Protein AF-A0A2G9UB05-F1 (afdb_monomer)

Foldseek 3Di:
DDDPDPPVVVVVVVVVVVVVVVVVPPPPPPPPDPPPPPPPPPPPDPDDDQPPVNDPVPDDDPDDPVVPPPDDPPDDDPVVVVVVVVVVVVVVVVVVVVVVVVVVVVVVVVVVVVVVVVVVVVCCVVVPPDDDDPDPVVVVVDDPVVNVVDDDDDPD

Organism: Teladorsagia circumcincta (NCBI:txid45464)

InterPro domains:
  IPR005579 Cgr1-like [PF03879] (48-149)
  IPR026570 Coiled-coil domain-containing protein 86 [PTHR13557] (31-156)

Mean predicted aligned error: 18.13 Å

pLDDT: mean 79.81, std 17.01, range [43.0, 98.5]

Radius of gyration: 37.99 Å; Cα contacts (8 Å, |Δi|>4): 8; chains: 1; bounding box: 85×54×88 Å

Structure (mmCIF, N/CA/C/O backbone):
data_AF-A0A2G9UB05-F1
#
_entry.id   AF-A0A2G9UB05-F1
#
loop_
_atom_site.group_PDB
_atom_site.id
_atom_site.type_symbol
_atom_site.label_atom_id
_atom_site.label_alt_id
_atom_site.label_comp_id
_atom_site.label_asym_id
_atom_site.label_entity_id
_atom_site.label_seq_id
_atom_site.pdbx_PDB_ins_code
_atom_site.Cartn_x
_atom_site.Cartn_y
_atom_site.Cartn_z
_atom_site.occupancy
_atom_site.B_iso_or_equiv
_atom_site.auth_seq_id
_atom_site.auth_comp_id
_atom_site.auth_asym_id
_atom_site.auth_atom_id
_atom_site.pdbx_PDB_model_num
ATOM 1 N N . MET A 1 1 ? -34.210 -46.496 -15.735 1.00 45.81 1 MET A N 1
ATOM 2 C CA . MET A 1 1 ? -33.127 -45.879 -14.935 1.00 45.81 1 MET A CA 1
ATOM 3 C C . MET A 1 1 ? -31.791 -46.045 -15.663 1.00 45.81 1 MET A C 1
ATOM 5 O O . MET A 1 1 ? -31.143 -47.060 -15.470 1.00 45.81 1 MET A O 1
ATOM 9 N N . LYS A 1 2 ? -31.398 -45.113 -16.542 1.00 52.56 2 LYS A N 1
ATOM 10 C CA . LYS A 1 2 ? -30.054 -45.068 -17.162 1.00 52.56 2 LYS A CA 1
ATOM 11 C C . LYS A 1 2 ? -29.703 -43.609 -17.476 1.00 52.56 2 LYS A C 1
ATOM 13 O O . LYS A 1 2 ? -29.942 -43.135 -18.576 1.00 52.56 2 LYS A O 1
ATOM 18 N N . SER A 1 3 ? -29.208 -42.878 -16.482 1.00 52.88 3 SER A N 1
ATOM 19 C CA . SER A 1 3 ? -28.784 -41.473 -16.626 1.00 52.88 3 SER A CA 1
ATOM 20 C C . SER A 1 3 ? -27.482 -41.180 -15.867 1.00 52.88 3 SER A C 1
ATOM 22 O O . SER A 1 3 ? -27.279 -40.072 -15.385 1.00 52.88 3 SER A O 1
ATOM 24 N N . GLY A 1 4 ? -26.606 -42.183 -15.724 1.00 54.88 4 GLY A N 1
ATOM 25 C CA . GLY A 1 4 ? -25.389 -42.089 -14.903 1.00 54.88 4 GLY A CA 1
ATOM 26 C C . GLY A 1 4 ? -24.058 -42.025 -15.661 1.00 54.88 4 GLY A C 1
ATOM 27 O O . GLY A 1 4 ? -23.039 -41.711 -15.057 1.00 54.88 4 GLY A O 1
ATOM 28 N N . GLU A 1 5 ? -24.016 -42.293 -16.968 1.00 55.28 5 GLU A N 1
ATOM 29 C CA . GLU A 1 5 ? -22.735 -42.565 -17.653 1.00 55.28 5 GLU A CA 1
ATOM 30 C C . GLU A 1 5 ? -22.029 -41.324 -18.231 1.00 55.28 5 GLU A C 1
ATOM 32 O O . GLU A 1 5 ? -20.887 -41.419 -18.685 1.00 55.28 5 GLU A O 1
ATOM 37 N N . ASN A 1 6 ? -22.660 -40.144 -18.190 1.00 56.62 6 ASN A N 1
ATOM 38 C CA . ASN A 1 6 ? -22.118 -38.935 -18.829 1.00 56.62 6 ASN A CA 1
ATOM 39 C C . ASN A 1 6 ? -21.314 -38.008 -17.897 1.00 56.62 6 ASN A C 1
ATOM 41 O O . ASN A 1 6 ? -20.617 -37.118 -18.376 1.00 56.62 6 ASN A O 1
ATOM 45 N N . CYS A 1 7 ? -21.350 -38.216 -16.576 1.00 54.97 7 CYS A N 1
ATOM 46 C CA . CYS A 1 7 ? -20.611 -37.373 -15.625 1.00 54.97 7 CYS A CA 1
ATOM 47 C C . CYS A 1 7 ? -19.114 -37.746 -15.558 1.00 54.97 7 CYS A C 1
ATOM 49 O O . CYS A 1 7 ? -18.244 -36.869 -15.569 1.00 54.97 7 CYS A O 1
ATOM 51 N N . GLY A 1 8 ? -18.798 -39.048 -15.598 1.00 54.09 8 GLY A N 1
ATOM 52 C CA . GLY A 1 8 ? -17.427 -39.561 -15.462 1.00 54.09 8 GLY A CA 1
ATOM 53 C C . GLY A 1 8 ? -16.493 -39.194 -16.621 1.00 54.09 8 GLY A C 1
ATOM 54 O O . GLY A 1 8 ? -15.312 -38.938 -16.398 1.00 54.09 8 GLY A O 1
ATOM 55 N N . LYS A 1 9 ? -17.022 -39.080 -17.847 1.00 54.88 9 LYS A N 1
ATOM 56 C CA . LYS A 1 9 ? -16.244 -38.671 -19.031 1.00 54.88 9 LYS A CA 1
ATOM 57 C C . LYS A 1 9 ? -15.834 -37.195 -18.969 1.00 54.88 9 LYS A C 1
ATOM 59 O O . LYS A 1 9 ? -14.742 -36.849 -19.412 1.00 54.88 9 LYS A O 1
ATOM 64 N N . SER A 1 10 ? -16.663 -36.340 -18.358 1.00 61.78 10 SER A N 1
ATOM 65 C CA . SER A 1 10 ? -16.349 -34.914 -18.187 1.00 61.78 10 SER A CA 1
ATOM 66 C C . SER A 1 10 ? -15.226 -34.692 -17.171 1.00 61.78 10 SER A C 1
ATOM 68 O O . SER A 1 10 ? -14.313 -33.916 -17.431 1.00 61.78 10 SER A O 1
ATOM 70 N N . LEU A 1 11 ? -15.219 -35.442 -16.063 1.00 62.84 11 LEU A N 1
ATOM 71 C CA . LEU A 1 11 ? -14.172 -35.354 -15.041 1.00 62.84 11 LEU A CA 1
ATOM 72 C C . LEU A 1 11 ? -12.844 -35.926 -15.540 1.00 62.84 11 LEU A C 1
ATOM 74 O O . LEU A 1 11 ? -11.793 -35.343 -15.283 1.00 62.84 11 LEU A O 1
ATOM 78 N N . GLN A 1 12 ? -12.882 -37.014 -16.316 1.00 66.94 12 GLN A N 1
ATOM 79 C CA . GLN A 1 12 ? -11.689 -37.545 -16.981 1.00 66.94 12 GLN A CA 1
ATOM 80 C C . GLN A 1 12 ? -11.130 -36.558 -18.017 1.00 66.94 12 GLN A C 1
ATOM 82 O O . GLN A 1 12 ? -9.920 -36.360 -18.070 1.00 66.94 12 GLN A O 1
ATOM 87 N N . SER A 1 13 ? -12.002 -35.885 -18.775 1.00 69.44 13 SER A N 1
ATOM 88 C CA . SER A 1 13 ? -11.641 -34.813 -19.713 1.00 69.44 13 SER A CA 1
ATOM 89 C C . SER A 1 13 ? -11.037 -33.594 -19.005 1.00 69.44 13 SER A C 1
ATOM 91 O O . SER A 1 13 ? -10.019 -33.066 -19.443 1.00 69.44 13 SER A O 1
ATOM 93 N N . ILE A 1 14 ? -11.614 -33.159 -17.881 1.00 72.50 14 ILE A N 1
ATOM 94 C CA . ILE A 1 14 ? -11.087 -32.051 -17.071 1.00 72.50 14 ILE A CA 1
ATOM 95 C C . ILE A 1 14 ? -9.717 -32.425 -16.490 1.00 72.50 14 ILE A C 1
ATOM 97 O O . ILE A 1 14 ? -8.768 -31.657 -16.615 1.00 72.50 14 ILE A O 1
ATOM 101 N N . ALA A 1 15 ? -9.569 -33.633 -15.940 1.00 74.94 15 ALA A N 1
ATOM 102 C CA . ALA A 1 15 ? -8.294 -34.131 -15.425 1.00 74.94 15 ALA A CA 1
ATOM 103 C C . ALA A 1 15 ? -7.237 -34.335 -16.528 1.00 74.94 15 ALA A C 1
ATOM 105 O O . ALA A 1 15 ? -6.039 -34.221 -16.262 1.00 74.94 15 ALA A O 1
ATOM 106 N N . ALA A 1 16 ? -7.655 -34.646 -17.758 1.00 76.12 16 ALA A N 1
ATOM 107 C CA . ALA A 1 16 ? -6.776 -34.714 -18.921 1.00 76.12 16 ALA A CA 1
ATOM 108 C C . ALA A 1 16 ? -6.338 -33.314 -19.380 1.00 76.12 16 ALA A C 1
ATOM 110 O O . ALA A 1 16 ? -5.157 -33.114 -19.648 1.00 76.12 16 ALA A O 1
ATOM 111 N N . ASN A 1 17 ? -7.242 -32.330 -19.389 1.00 76.69 17 ASN A N 1
ATOM 112 C CA . ASN A 1 17 ? -6.911 -30.940 -19.712 1.00 76.69 17 ASN A CA 1
ATOM 113 C C . ASN A 1 17 ? -5.994 -30.299 -18.664 1.00 76.69 17 ASN A C 1
ATOM 115 O O . ASN A 1 17 ? -5.065 -29.596 -19.041 1.00 76.69 17 ASN A O 1
ATOM 119 N N . ILE A 1 18 ? -6.189 -30.580 -17.370 1.00 75.00 18 ILE A N 1
ATOM 120 C CA . ILE A 1 18 ? -5.290 -30.110 -16.301 1.00 75.00 18 ILE A CA 1
ATOM 121 C C . ILE A 1 18 ? -3.892 -30.726 -16.462 1.00 75.00 18 ILE A C 1
ATOM 123 O O . ILE A 1 18 ? -2.900 -30.010 -16.369 1.00 75.00 18 ILE A O 1
ATOM 127 N N . ARG A 1 19 ? -3.797 -32.028 -16.774 1.00 73.56 19 ARG A N 1
ATOM 128 C CA . ARG A 1 19 ? -2.510 -32.681 -17.081 1.00 73.56 19 ARG A CA 1
ATOM 129 C C . ARG A 1 19 ? -1.843 -32.098 -18.327 1.00 73.56 19 ARG A C 1
ATOM 131 O O . ARG A 1 19 ? -0.640 -31.874 -18.318 1.00 73.56 19 ARG A O 1
ATOM 138 N N . LYS A 1 20 ? -2.620 -31.802 -19.370 1.00 72.44 20 LYS A N 1
ATOM 139 C CA . LYS A 1 20 ? -2.112 -31.201 -20.609 1.00 72.44 20 LYS A CA 1
ATOM 140 C C . LYS A 1 20 ? -1.642 -29.757 -20.403 1.00 72.44 20 LYS A C 1
ATOM 142 O O . LYS A 1 20 ? -0.617 -29.386 -20.958 1.00 72.44 20 LYS A O 1
ATOM 147 N N . LEU A 1 21 ? -2.331 -28.983 -19.560 1.00 69.88 21 LEU A N 1
ATOM 148 C CA . LEU A 1 21 ? -1.915 -27.636 -19.158 1.00 69.88 21 LEU A CA 1
ATOM 149 C C . LEU A 1 21 ? -0.625 -27.669 -18.321 1.00 69.88 21 LEU A C 1
ATOM 151 O O . LEU A 1 21 ? 0.267 -26.858 -18.550 1.00 69.88 21 LEU A O 1
ATOM 155 N N . ALA A 1 22 ? -0.496 -28.634 -17.403 1.00 64.75 22 ALA A N 1
ATOM 156 C CA . ALA A 1 22 ? 0.728 -28.838 -16.627 1.00 64.75 22 ALA A CA 1
ATOM 157 C C . ALA A 1 22 ? 1.926 -29.194 -17.524 1.00 64.75 22 ALA A C 1
ATOM 159 O O . ALA A 1 22 ? 3.026 -28.711 -17.290 1.00 64.75 22 ALA A O 1
ATOM 160 N N . GLN A 1 23 ? 1.697 -29.963 -18.591 1.00 61.97 23 GLN A N 1
ATOM 161 C CA . GLN A 1 23 ? 2.736 -30.323 -19.558 1.00 61.97 23 GLN A CA 1
ATOM 162 C C . GLN A 1 23 ? 3.134 -29.156 -20.479 1.00 61.97 23 GLN A C 1
ATOM 164 O O . GLN A 1 23 ? 4.275 -29.073 -20.905 1.00 61.97 23 GLN A O 1
ATOM 169 N N . THR A 1 24 ? 2.234 -28.200 -20.742 1.00 59.78 24 THR A N 1
ATOM 170 C CA . THR A 1 24 ? 2.576 -26.955 -21.466 1.00 59.78 24 THR A CA 1
ATOM 171 C C . THR A 1 24 ? 3.283 -25.903 -20.607 1.00 59.78 24 THR A C 1
ATOM 173 O O . THR A 1 24 ? 3.690 -24.871 -21.130 1.00 59.78 24 THR A O 1
ATOM 176 N N . MET A 1 25 ? 3.402 -26.137 -19.296 1.00 51.69 25 MET A N 1
ATOM 177 C CA . MET A 1 25 ? 4.147 -25.284 -18.364 1.00 51.69 25 MET A CA 1
ATOM 178 C C . MET A 1 25 ? 5.516 -25.871 -17.992 1.00 51.69 25 MET A C 1
ATOM 180 O O . MET A 1 25 ? 6.115 -25.431 -17.009 1.00 51.69 25 MET A O 1
ATOM 184 N N . GLU A 1 26 ? 6.048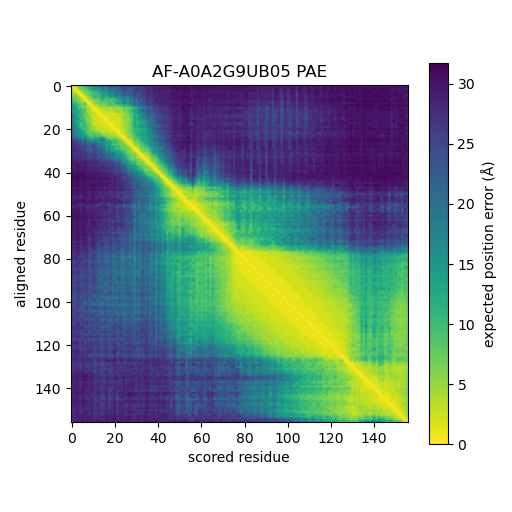 -26.806 -18.787 1.00 52.41 26 GLU A N 1
ATOM 185 C CA . GLU A 1 26 ? 7.498 -26.991 -18.860 1.00 52.41 26 GLU A CA 1
ATOM 186 C C . GLU A 1 26 ? 8.100 -25.729 -19.478 1.00 52.41 26 GLU A C 1
ATOM 188 O O . GLU A 1 26 ? 8.181 -25.537 -20.687 1.00 52.41 26 GLU A O 1
ATOM 193 N N . VAL A 1 27 ? 8.392 -24.808 -18.563 1.00 54.69 27 VAL A N 1
ATOM 194 C CA . VAL A 1 27 ? 9.544 -23.919 -18.550 1.00 54.69 27 VAL A CA 1
ATOM 195 C C . VAL A 1 27 ? 10.582 -24.379 -19.569 1.00 54.69 27 VAL A C 1
ATOM 197 O O . VAL A 1 27 ? 11.143 -25.466 -19.427 1.00 54.69 27 VAL A O 1
ATOM 200 N N . ASP A 1 28 ? 10.875 -23.519 -20.543 1.00 43.00 28 ASP A N 1
ATOM 201 C CA . ASP A 1 28 ? 12.208 -23.447 -21.123 1.00 43.00 28 ASP A CA 1
ATOM 202 C C . ASP A 1 28 ? 13.167 -23.241 -19.948 1.00 43.00 28 ASP A C 1
ATOM 204 O O . ASP A 1 28 ? 13.425 -22.123 -19.496 1.00 43.00 28 ASP A O 1
ATOM 208 N N . ASN A 1 29 ? 13.618 -24.357 -19.381 1.00 50.78 29 ASN A N 1
ATOM 209 C CA . ASN A 1 29 ? 14.801 -24.423 -18.567 1.00 50.78 29 ASN A CA 1
ATOM 210 C C . ASN A 1 29 ? 15.911 -24.061 -19.549 1.00 50.78 29 ASN A C 1
ATOM 212 O O . ASN A 1 29 ? 16.388 -24.909 -20.302 1.00 50.78 29 ASN A O 1
ATOM 216 N N . CYS A 1 30 ? 16.232 -22.769 -19.636 1.00 46.25 30 CYS A N 1
ATOM 217 C CA . CYS A 1 30 ? 17.523 -22.357 -20.134 1.00 46.25 30 CYS A CA 1
ATOM 218 C C . CYS A 1 30 ? 18.512 -23.053 -19.209 1.00 46.25 30 CYS A C 1
ATOM 220 O O . CYS A 1 30 ? 18.755 -22.606 -18.091 1.00 46.25 30 CYS A O 1
ATOM 222 N N . GLU A 1 31 ? 18.980 -24.227 -19.626 1.00 46.69 31 GLU A N 1
ATOM 223 C CA . GLU A 1 31 ? 20.192 -24.779 -19.074 1.00 46.69 31 GLU A CA 1
ATOM 224 C C . GLU A 1 31 ? 21.206 -23.660 -19.247 1.00 46.69 31 GLU A C 1
ATOM 226 O O . GLU A 1 31 ? 21.569 -23.295 -20.371 1.00 46.69 31 GLU A O 1
ATOM 231 N N . ASP A 1 32 ? 21.538 -23.021 -18.128 1.00 50.72 32 ASP A N 1
ATOM 232 C CA . ASP A 1 32 ? 22.697 -22.169 -18.023 1.00 50.72 32 ASP A CA 1
ATOM 233 C C . ASP A 1 32 ? 23.845 -23.058 -18.484 1.00 50.72 32 ASP A C 1
ATOM 235 O O . ASP A 1 32 ? 24.322 -23.933 -17.756 1.00 50.72 32 ASP A O 1
ATOM 239 N N . ALA A 1 33 ? 24.220 -22.892 -19.756 1.00 51.59 33 ALA A N 1
ATOM 240 C CA . ALA A 1 33 ? 25.466 -23.407 -20.271 1.00 51.59 33 ALA A CA 1
ATOM 241 C C . ALA A 1 33 ? 26.518 -23.053 -19.220 1.00 51.59 33 ALA A C 1
ATOM 243 O O . ALA A 1 33 ? 26.485 -21.913 -18.737 1.00 51.59 33 ALA A O 1
ATOM 244 N N . PRO A 1 34 ? 27.407 -23.985 -18.831 1.00 50.16 34 PRO A N 1
ATOM 245 C CA . PRO A 1 34 ? 28.468 -23.646 -17.908 1.00 50.16 34 PRO A CA 1
ATOM 246 C C . PRO A 1 34 ? 29.158 -22.429 -18.506 1.00 50.16 34 PRO A C 1
ATOM 248 O O . PRO A 1 34 ? 29.720 -22.489 -19.605 1.00 50.16 34 PRO A O 1
ATOM 251 N N . VAL A 1 35 ? 29.004 -21.292 -17.827 1.00 46.38 35 VAL A N 1
ATOM 252 C CA . VAL A 1 35 ? 29.839 -20.133 -18.068 1.00 46.38 35 VAL A CA 1
ATOM 253 C C . VAL A 1 35 ? 31.219 -20.721 -17.883 1.00 46.38 35 VAL A C 1
ATOM 255 O O . VAL A 1 35 ? 31.541 -21.184 -16.794 1.00 46.38 35 VAL A O 1
ATOM 258 N N . ASN A 1 36 ? 31.962 -20.862 -18.981 1.00 47.03 36 ASN A N 1
ATOM 259 C CA . ASN A 1 36 ? 33.376 -21.148 -18.895 1.00 47.03 36 ASN A CA 1
ATOM 260 C C . ASN A 1 36 ? 33.912 -20.013 -18.032 1.00 47.03 36 ASN A C 1
ATOM 262 O O . ASN A 1 36 ? 34.026 -18.883 -18.516 1.00 47.03 36 ASN A O 1
ATOM 266 N N . ASP A 1 37 ? 34.115 -20.305 -16.747 1.00 43.94 37 ASP A N 1
ATOM 267 C CA . ASP A 1 37 ? 34.937 -19.518 -15.858 1.00 43.94 37 ASP A CA 1
ATOM 268 C C . ASP A 1 37 ? 36.260 -19.441 -16.601 1.00 43.94 37 ASP A C 1
ATOM 270 O O . ASP A 1 37 ? 36.999 -20.418 -16.730 1.00 43.94 37 ASP A O 1
ATOM 274 N N . ALA A 1 38 ? 36.447 -18.313 -17.282 1.00 46.53 38 ALA A N 1
ATOM 275 C CA . ALA A 1 38 ? 37.675 -18.011 -17.961 1.00 46.53 38 ALA A CA 1
ATOM 276 C C . ALA A 1 38 ? 38.714 -18.018 -16.853 1.00 46.53 38 ALA A C 1
ATOM 278 O O . ALA A 1 38 ? 38.715 -17.104 -16.036 1.00 46.53 38 ALA A O 1
ATOM 279 N N . GLU A 1 39 ? 39.493 -19.100 -16.815 1.00 44.91 39 GLU A N 1
ATOM 280 C CA . GLU A 1 39 ? 40.719 -19.269 -16.051 1.00 44.91 39 GLU A CA 1
ATOM 281 C C . GLU A 1 39 ? 41.334 -17.888 -15.816 1.00 44.91 39 GLU A C 1
ATOM 283 O O . GLU A 1 39 ? 41.852 -17.258 -16.748 1.00 44.91 39 GLU A O 1
ATOM 288 N N . ASP A 1 40 ? 41.171 -17.383 -14.590 1.00 47.25 40 ASP A N 1
ATOM 289 C CA . ASP A 1 40 ? 41.769 -16.138 -14.147 1.00 47.25 40 ASP A CA 1
ATOM 290 C C . ASP A 1 40 ? 43.273 -16.357 -14.247 1.00 47.25 40 ASP A C 1
ATOM 292 O O . ASP A 1 40 ? 43.904 -16.958 -13.378 1.00 47.25 40 ASP A O 1
ATOM 296 N N . SER A 1 41 ? 43.859 -15.910 -15.357 1.00 46.75 41 SER A N 1
ATOM 297 C CA . SER A 1 41 ? 45.301 -15.834 -15.492 1.00 46.75 41 SER A CA 1
ATOM 298 C C . SER A 1 41 ? 45.800 -15.044 -14.289 1.00 46.75 41 SER A C 1
ATOM 300 O O . SER A 1 41 ? 45.470 -13.860 -14.167 1.00 46.75 41 SER A O 1
ATOM 302 N N . GLU A 1 42 ? 46.550 -15.700 -13.402 1.00 53.50 42 GLU A N 1
ATOM 303 C CA . GLU A 1 42 ? 47.208 -15.104 -12.243 1.00 53.50 42 GLU A CA 1
ATOM 304 C C . GLU A 1 42 ? 48.211 -14.036 -12.711 1.00 53.50 42 GLU A C 1
ATOM 306 O O . GLU A 1 42 ? 49.426 -14.217 -12.730 1.00 53.50 42 GLU A O 1
ATOM 311 N N . THR A 1 43 ? 47.709 -12.875 -13.116 1.00 47.47 43 THR A N 1
ATOM 312 C CA . THR A 1 43 ? 48.480 -11.645 -13.133 1.00 47.47 43 THR A CA 1
ATOM 313 C C . THR A 1 43 ? 48.331 -11.069 -11.743 1.00 47.47 43 THR A C 1
ATOM 315 O O . THR A 1 43 ? 47.249 -10.604 -11.398 1.00 47.47 43 THR A O 1
ATOM 318 N N . THR A 1 44 ? 49.399 -11.161 -10.955 1.00 54.22 44 THR A N 1
ATOM 319 C CA . THR A 1 44 ? 49.643 -10.484 -9.674 1.00 54.22 44 THR A CA 1
ATOM 320 C C . THR A 1 44 ? 48.881 -9.157 -9.535 1.00 54.22 44 THR A C 1
ATOM 322 O O . THR A 1 44 ? 49.393 -8.075 -9.818 1.00 54.22 44 THR A O 1
ATOM 325 N N . ALA A 1 45 ? 47.620 -9.231 -9.106 1.00 60.50 45 ALA A N 1
ATOM 326 C CA . ALA A 1 45 ? 46.776 -8.068 -8.912 1.00 60.50 45 ALA A CA 1
ATOM 327 C C . ALA A 1 45 ? 47.049 -7.542 -7.506 1.00 60.50 45 ALA A C 1
ATOM 329 O O . ALA A 1 45 ? 46.703 -8.174 -6.511 1.00 60.50 45 ALA A O 1
ATOM 330 N N . GLU A 1 46 ? 47.708 -6.390 -7.421 1.00 64.06 46 GLU A N 1
ATOM 331 C CA . GLU A 1 46 ? 47.892 -5.664 -6.168 1.00 64.06 46 GLU A CA 1
ATOM 332 C C . GLU A 1 46 ? 46.545 -5.534 -5.432 1.00 64.06 46 GLU A C 1
ATOM 334 O O . GLU A 1 46 ? 45.622 -4.860 -5.902 1.00 64.06 46 GLU A O 1
ATOM 339 N N . VAL A 1 47 ? 46.422 -6.182 -4.269 1.00 70.62 47 VAL A N 1
ATOM 340 C CA . VAL A 1 47 ? 45.220 -6.116 -3.430 1.00 70.62 47 VAL A CA 1
ATOM 341 C C . VAL A 1 47 ? 45.138 -4.716 -2.821 1.00 70.62 47 VAL A C 1
ATOM 343 O O . VAL A 1 47 ? 45.800 -4.396 -1.835 1.00 70.62 47 VAL A O 1
ATOM 346 N N . LYS A 1 48 ? 44.332 -3.845 -3.431 1.00 72.69 48 LYS A N 1
ATOM 347 C CA . LYS A 1 48 ? 44.043 -2.509 -2.899 1.00 72.69 48 LYS A CA 1
ATOM 348 C C . LYS A 1 48 ? 43.023 -2.610 -1.766 1.00 72.69 48 LYS A C 1
ATOM 350 O O . LYS A 1 48 ? 42.005 -3.283 -1.892 1.00 72.69 48 LYS A O 1
ATOM 355 N N . GLY A 1 49 ? 43.285 -1.908 -0.665 1.00 75.75 49 GLY A N 1
ATOM 356 C CA . GLY A 1 49 ? 42.362 -1.825 0.466 1.00 75.75 49 GLY A CA 1
ATOM 357 C C . GLY A 1 49 ? 41.087 -1.035 0.151 1.00 75.75 49 GLY A C 1
ATOM 358 O O . GLY A 1 49 ? 41.042 -0.209 -0.763 1.00 75.75 49 GLY A O 1
ATOM 359 N N . MET A 1 50 ? 40.050 -1.263 0.956 1.00 78.12 50 MET A N 1
ATOM 360 C CA . MET A 1 50 ? 38.769 -0.562 0.854 1.00 78.12 50 MET A CA 1
ATOM 361 C C . MET A 1 50 ? 38.947 0.948 1.131 1.00 78.12 50 MET A C 1
ATOM 363 O O . MET A 1 50 ? 39.693 1.321 2.044 1.00 78.12 50 MET A O 1
ATOM 367 N N . PRO A 1 51 ? 38.284 1.853 0.383 1.00 86.19 51 PRO A N 1
ATOM 368 C CA . PRO A 1 51 ? 38.423 3.288 0.606 1.00 86.19 51 PRO A CA 1
ATOM 369 C C . PRO A 1 51 ? 37.947 3.668 2.013 1.00 86.19 51 PRO A C 1
ATOM 371 O O . PRO A 1 51 ? 36.854 3.284 2.425 1.00 86.19 51 PRO A O 1
ATOM 374 N N . LYS A 1 52 ? 38.716 4.509 2.722 1.00 80.31 52 LYS A N 1
ATOM 375 C CA . LYS A 1 52 ? 38.474 4.903 4.130 1.00 80.31 52 LYS A CA 1
ATOM 376 C C . LYS A 1 52 ? 37.038 5.359 4.433 1.00 80.31 52 LYS A C 1
ATOM 378 O O . LYS A 1 52 ? 36.571 5.212 5.553 1.00 80.31 52 LYS A O 1
ATOM 383 N N . SER A 1 53 ? 36.344 5.937 3.450 1.00 83.94 53 SER A N 1
ATOM 384 C CA . SER A 1 53 ? 34.968 6.427 3.610 1.00 83.94 53 SER A CA 1
ATOM 385 C C . SER A 1 53 ? 33.861 5.438 3.217 1.00 83.94 53 SER A C 1
ATOM 387 O O . SER A 1 53 ? 32.701 5.806 3.355 1.00 83.94 53 SER A O 1
ATOM 389 N N . GLY A 1 54 ? 34.176 4.265 2.652 1.00 85.44 54 GLY A N 1
ATOM 390 C CA . GLY A 1 54 ? 33.184 3.257 2.228 1.00 85.44 54 GLY A CA 1
ATOM 391 C C . GLY A 1 54 ? 32.165 3.729 1.177 1.00 85.44 54 GLY A C 1
ATOM 392 O O . GLY A 1 54 ? 31.130 3.106 0.976 1.00 85.44 54 GLY A O 1
ATOM 393 N N . ARG A 1 55 ? 32.410 4.873 0.527 1.00 86.38 55 ARG A N 1
ATOM 394 C CA . ARG A 1 55 ? 31.508 5.447 -0.476 1.00 86.38 55 ARG A CA 1
ATOM 395 C C . ARG A 1 55 ? 31.798 4.809 -1.828 1.00 86.38 55 ARG A C 1
ATOM 397 O O . ARG A 1 55 ? 32.891 5.010 -2.350 1.00 86.38 55 ARG A O 1
ATOM 404 N N . TRP A 1 56 ? 30.798 4.146 -2.402 1.00 84.81 56 TRP A N 1
ATOM 405 C CA . TRP A 1 56 ? 30.905 3.404 -3.664 1.00 84.81 56 TRP A CA 1
ATOM 406 C C . TRP A 1 56 ? 31.459 4.232 -4.842 1.00 84.81 56 TRP A C 1
ATOM 408 O O . TRP A 1 56 ? 32.199 3.732 -5.677 1.00 84.81 56 TRP A O 1
ATOM 418 N N . TRP A 1 57 ? 31.209 5.545 -4.880 1.00 84.06 57 TRP A N 1
ATOM 419 C CA . TRP A 1 57 ? 31.742 6.433 -5.927 1.00 84.06 57 TRP A CA 1
ATOM 420 C C . TRP A 1 57 ? 33.241 6.766 -5.798 1.00 84.06 57 TRP A C 1
ATOM 422 O O . TRP A 1 57 ? 33.797 7.420 -6.677 1.00 84.06 57 TRP A O 1
ATOM 432 N N . LYS A 1 58 ? 33.897 6.363 -4.702 1.00 83.12 58 LYS A N 1
ATOM 433 C CA . LYS A 1 58 ? 35.350 6.499 -4.489 1.00 83.12 58 LYS A CA 1
ATOM 434 C C . LYS A 1 58 ? 36.106 5.188 -4.706 1.00 83.12 58 LYS A C 1
ATOM 436 O O . LYS A 1 58 ? 37.303 5.127 -4.425 1.00 83.12 58 LYS A O 1
ATOM 441 N N . GLU A 1 59 ? 35.423 4.138 -5.147 1.00 82.31 59 GLU A N 1
ATOM 442 C CA . GLU A 1 59 ? 36.074 2.888 -5.518 1.00 82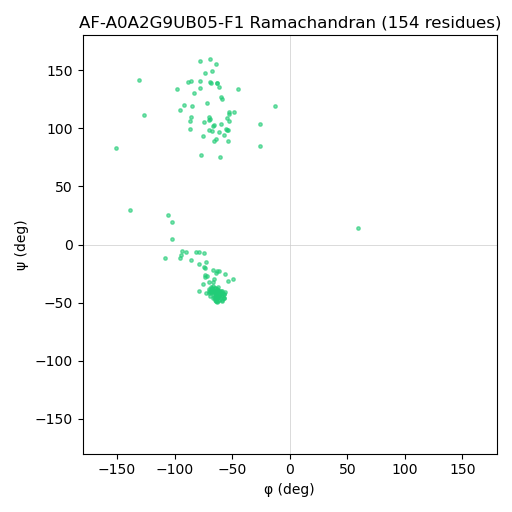.31 59 GLU A CA 1
ATOM 443 C C . GLU A 1 59 ? 37.018 3.123 -6.701 1.00 82.31 59 GLU A C 1
ATOM 445 O O . GLU A 1 59 ? 36.728 3.887 -7.627 1.00 82.31 59 GLU A O 1
ATOM 450 N N . THR A 1 60 ? 38.195 2.499 -6.649 1.00 79.69 60 THR A N 1
ATOM 451 C CA . THR A 1 60 ? 39.172 2.628 -7.732 1.00 79.69 60 THR A CA 1
ATOM 452 C C . THR A 1 60 ? 38.659 1.844 -8.928 1.00 79.69 60 THR A C 1
ATOM 454 O O . THR A 1 60 ? 38.442 0.639 -8.842 1.00 79.69 60 THR A O 1
ATOM 457 N N . ARG A 1 61 ? 38.474 2.515 -10.067 1.00 79.94 61 ARG A N 1
ATOM 458 C CA . ARG A 1 61 ? 38.077 1.830 -11.295 1.00 79.94 61 ARG A CA 1
ATOM 459 C C . ARG A 1 61 ? 39.234 0.960 -11.797 1.00 79.94 61 ARG A C 1
ATOM 461 O O . ARG A 1 61 ? 40.208 1.488 -12.326 1.00 79.94 61 ARG A O 1
ATOM 468 N N . ASN A 1 62 ? 39.098 -0.358 -11.674 1.00 77.81 62 ASN A N 1
ATOM 469 C CA . ASN A 1 62 ? 40.130 -1.321 -12.082 1.00 77.81 62 ASN A CA 1
ATOM 470 C C . ASN A 1 62 ? 40.247 -1.477 -13.611 1.00 77.81 62 ASN A C 1
ATOM 472 O O . ASN A 1 62 ? 41.319 -1.774 -14.130 1.00 77.81 62 ASN A O 1
ATOM 476 N N . ALA A 1 63 ? 39.170 -1.210 -14.355 1.00 82.75 63 ALA A N 1
ATOM 477 C CA . ALA A 1 63 ? 39.182 -1.282 -15.813 1.00 82.75 63 ALA A CA 1
ATOM 478 C C . ALA A 1 63 ? 39.842 -0.049 -16.463 1.00 82.75 63 ALA A C 1
ATOM 480 O O . ALA A 1 63 ? 39.626 1.105 -16.063 1.00 82.75 63 ALA A O 1
ATOM 481 N N . ARG A 1 64 ? 40.606 -0.280 -17.537 1.00 85.88 64 ARG A N 1
ATOM 482 C CA . ARG A 1 64 ? 41.149 0.789 -18.392 1.00 85.88 64 ARG A CA 1
ATOM 483 C C . ARG A 1 64 ? 40.019 1.495 -19.146 1.00 85.88 64 ARG A C 1
ATOM 485 O O . ARG A 1 64 ? 39.015 0.888 -19.500 1.00 85.88 64 ARG A O 1
ATOM 492 N N . HIS A 1 65 ? 40.189 2.785 -19.446 1.00 82.12 65 HIS A N 1
ATOM 493 C CA . HIS A 1 65 ? 39.158 3.578 -20.144 1.00 82.12 65 HIS A CA 1
ATOM 494 C C . HIS A 1 65 ? 38.873 3.062 -21.566 1.00 82.12 65 HIS A C 1
ATOM 496 O O . HIS A 1 65 ? 37.799 3.320 -22.103 1.00 82.12 65 HIS A O 1
ATOM 502 N N . SER A 1 66 ? 39.830 2.338 -22.150 1.00 80.62 66 SER A N 1
ATOM 503 C CA . SER A 1 66 ? 39.733 1.651 -23.439 1.00 80.62 66 SER A CA 1
ATOM 504 C C . SER A 1 66 ? 38.868 0.389 -23.408 1.00 80.62 66 SER A C 1
ATOM 506 O O . SER A 1 66 ? 38.392 -0.017 -24.460 1.00 80.62 66 SER A O 1
ATOM 508 N N . ALA A 1 67 ? 38.622 -0.205 -22.234 1.00 86.56 67 ALA A N 1
ATOM 509 C CA . ALA A 1 67 ? 37.707 -1.340 -22.088 1.00 86.56 67 ALA A CA 1
ATOM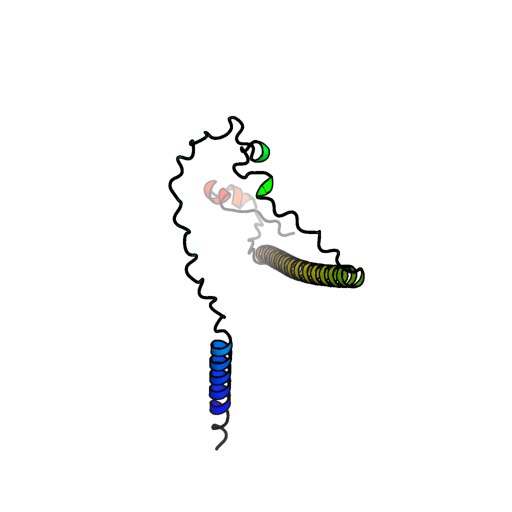 510 C C . ALA A 1 67 ? 36.232 -0.922 -22.235 1.00 86.56 67 ALA A C 1
ATOM 512 O O . ALA A 1 67 ? 35.356 -1.760 -22.428 1.00 86.56 67 ALA A O 1
ATOM 513 N N . VAL A 1 68 ? 35.941 0.382 -22.160 1.00 86.06 68 VAL A N 1
ATOM 514 C CA . VAL A 1 68 ? 3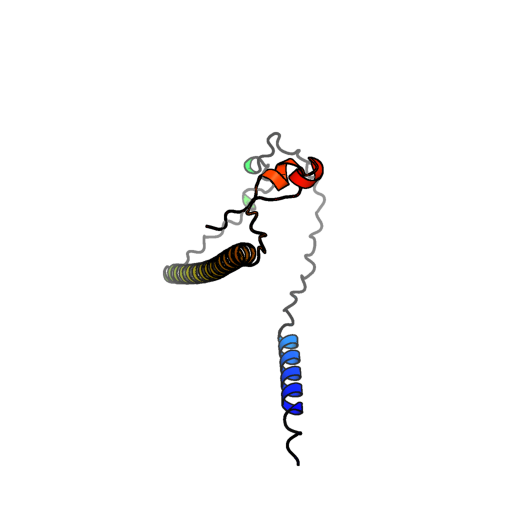4.602 0.908 -22.424 1.00 86.06 68 VAL A CA 1
ATOM 515 C C . VAL A 1 68 ? 34.356 0.870 -23.930 1.00 86.06 68 VAL A C 1
ATOM 517 O O . VAL A 1 68 ? 34.885 1.700 -24.673 1.00 86.06 68 VAL A O 1
ATOM 520 N N . ILE A 1 69 ? 33.531 -0.077 -24.378 1.00 85.00 69 ILE A N 1
ATOM 521 C CA . ILE A 1 69 ? 33.109 -0.185 -25.777 1.00 85.00 69 ILE A CA 1
ATOM 522 C C . ILE A 1 69 ? 32.262 1.046 -26.121 1.00 85.00 69 ILE A C 1
ATOM 524 O O . ILE A 1 69 ? 31.092 1.157 -25.749 1.00 85.00 69 ILE A O 1
ATOM 528 N N . LYS A 1 70 ? 32.863 2.004 -26.832 1.00 83.12 70 LYS A N 1
ATOM 529 C CA . LYS A 1 70 ? 32.185 3.214 -27.313 1.00 83.12 70 LYS A CA 1
ATOM 530 C C . LYS A 1 70 ? 31.334 2.871 -28.535 1.00 83.12 70 LYS A C 1
ATOM 532 O O . LYS A 1 70 ? 31.716 3.147 -29.668 1.00 83.12 70 LYS A O 1
ATOM 537 N N . VAL A 1 71 ? 30.182 2.250 -28.308 1.00 84.75 71 VAL A N 1
ATOM 538 C CA . VAL A 1 71 ? 29.189 2.041 -29.367 1.00 84.75 71 VAL A CA 1
ATOM 539 C C . VAL A 1 71 ? 28.484 3.354 -29.705 1.00 84.75 71 VAL A C 1
ATOM 541 O O . VAL A 1 71 ? 28.256 4.203 -28.840 1.00 84.75 71 VAL A O 1
ATOM 544 N N . LYS A 1 72 ? 28.102 3.529 -30.974 1.00 82.38 72 LYS A N 1
ATOM 545 C CA . LYS A 1 72 ? 27.199 4.617 -31.364 1.00 82.38 72 LYS A CA 1
ATOM 546 C C . LYS A 1 72 ? 25.885 4.426 -30.596 1.00 82.38 72 LYS A C 1
ATOM 548 O O . LYS A 1 72 ? 25.321 3.335 -30.679 1.00 82.38 72 LYS A O 1
ATOM 553 N N . PRO A 1 73 ? 25.375 5.439 -29.869 1.00 7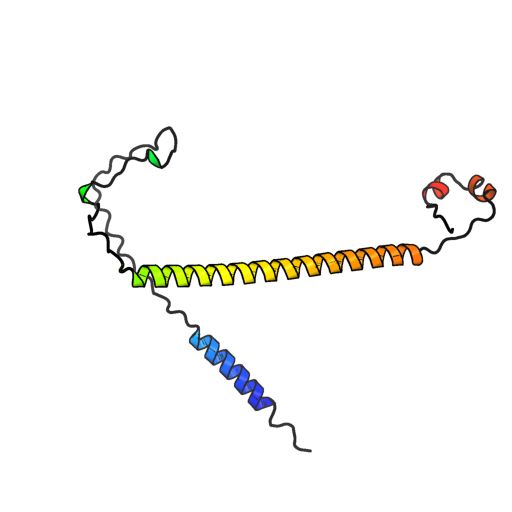9.69 73 PRO A N 1
ATOM 554 C CA . PRO A 1 73 ? 24.103 5.295 -29.179 1.00 79.69 73 PRO A CA 1
ATOM 555 C C . PRO A 1 73 ? 23.035 4.965 -30.217 1.00 79.69 73 PRO A C 1
ATOM 557 O O . PRO A 1 73 ? 22.888 5.680 -31.217 1.00 79.69 73 PRO A O 1
ATOM 560 N N . LEU A 1 74 ? 22.321 3.861 -30.004 1.00 81.00 74 LEU A N 1
ATOM 561 C CA . LEU A 1 74 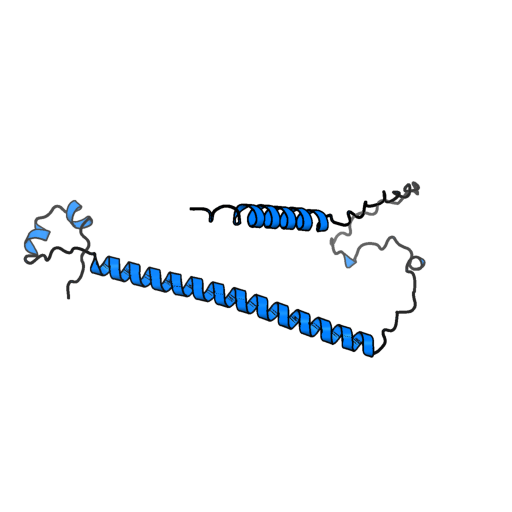? 21.274 3.430 -30.914 1.00 81.00 74 LEU A CA 1
ATOM 562 C C . LEU A 1 74 ? 20.148 4.467 -30.857 1.00 81.00 74 LEU A C 1
ATOM 564 O O . LEU A 1 74 ? 19.378 4.532 -29.899 1.00 81.00 74 LEU A O 1
ATOM 568 N N . LYS A 1 75 ? 20.084 5.341 -31.865 1.00 81.94 75 LYS A N 1
ATOM 569 C CA . LYS A 1 75 ? 19.023 6.343 -31.965 1.00 81.94 75 LYS A CA 1
ATOM 570 C C . LYS A 1 75 ? 17.725 5.607 -32.288 1.00 81.94 75 LYS A C 1
ATOM 572 O O . LYS A 1 75 ? 17.550 5.125 -33.403 1.00 81.94 75 LYS A O 1
ATOM 577 N N . SER A 1 76 ? 16.819 5.508 -31.320 1.00 86.69 76 SER A N 1
ATOM 578 C CA . SER A 1 76 ? 15.472 5.006 -31.582 1.00 86.69 76 SER A CA 1
ATOM 579 C C . SER A 1 76 ? 14.696 6.003 -32.445 1.00 86.69 76 SER A C 1
ATOM 581 O O . SER A 1 76 ? 14.790 7.222 -32.252 1.00 86.69 76 SER A O 1
ATOM 583 N N . SER A 1 77 ? 13.931 5.482 -33.407 1.00 91.81 77 SER A N 1
ATOM 584 C CA . SER A 1 77 ? 12.997 6.288 -34.191 1.00 91.81 77 SER A CA 1
ATOM 585 C C . SER A 1 77 ? 11.903 6.865 -33.287 1.00 91.81 77 SER A C 1
ATOM 587 O O . SER A 1 77 ? 11.604 6.330 -32.215 1.00 91.81 77 SER A O 1
ATOM 589 N N . TRP A 1 78 ? 11.301 7.977 -33.711 1.00 93.69 78 TRP A N 1
ATOM 590 C CA . TRP A 1 78 ? 10.210 8.626 -32.978 1.00 93.69 78 TRP A CA 1
ATOM 591 C C . TRP A 1 78 ? 9.034 7.678 -32.720 1.00 93.69 78 TRP A C 1
ATOM 593 O O . TRP A 1 78 ? 8.501 7.629 -31.616 1.00 93.69 78 TRP A O 1
ATOM 603 N N . GLU A 1 79 ? 8.698 6.863 -33.715 1.00 94.50 79 GLU A N 1
ATOM 604 C CA . GLU A 1 79 ? 7.655 5.846 -33.628 1.00 94.50 79 GLU A CA 1
ATOM 605 C C . GLU A 1 79 ? 7.898 4.855 -32.481 1.00 94.50 79 GLU A C 1
ATOM 607 O O . GLU A 1 79 ? 7.004 4.633 -31.666 1.00 94.50 79 GLU A O 1
ATOM 612 N N . LYS A 1 80 ? 9.131 4.344 -32.335 1.00 95.12 80 LYS A N 1
ATOM 613 C CA . LYS A 1 80 ? 9.494 3.454 -31.219 1.00 95.12 80 LYS A CA 1
ATOM 614 C C . LYS A 1 80 ? 9.302 4.145 -29.869 1.00 95.12 80 LYS A C 1
ATOM 616 O O . LYS A 1 80 ? 8.685 3.580 -28.974 1.00 95.12 80 LYS A O 1
ATOM 621 N N . LYS A 1 81 ? 9.727 5.408 -29.747 1.00 95.50 81 LYS A N 1
ATOM 622 C CA . LYS A 1 81 ? 9.536 6.197 -28.515 1.00 95.50 81 LYS A CA 1
ATOM 623 C C . LYS A 1 81 ? 8.056 6.389 -28.176 1.00 95.50 81 LYS A C 1
ATOM 625 O O . LYS A 1 81 ? 7.682 6.326 -27.006 1.00 95.50 81 LYS A O 1
ATOM 630 N N . MET A 1 82 ? 7.214 6.620 -29.182 1.00 97.75 82 MET A N 1
ATOM 631 C CA . MET A 1 82 ? 5.771 6.771 -28.989 1.00 97.75 82 MET A CA 1
ATOM 632 C C . MET A 1 82 ? 5.107 5.450 -28.597 1.00 97.75 82 MET A C 1
ATOM 634 O O . MET A 1 82 ? 4.282 5.444 -27.682 1.00 97.75 82 MET A O 1
ATOM 638 N N . ALA A 1 83 ? 5.514 4.336 -29.209 1.00 97.06 83 ALA A N 1
ATOM 639 C CA . ALA A 1 83 ? 5.056 3.004 -28.829 1.00 97.06 83 ALA A CA 1
ATOM 640 C C . ALA A 1 83 ? 5.435 2.670 -27.376 1.00 97.06 83 ALA A C 1
ATOM 642 O O . ALA A 1 83 ? 4.587 2.224 -26.604 1.00 97.06 83 ALA A O 1
ATOM 643 N N . ASP A 1 84 ? 6.669 2.958 -26.963 1.00 96.50 84 ASP A N 1
ATOM 644 C CA . ASP A 1 84 ? 7.130 2.712 -25.592 1.00 96.50 84 ASP A CA 1
ATOM 645 C C . ASP A 1 84 ? 6.401 3.598 -24.577 1.00 96.50 84 ASP A C 1
ATOM 647 O O . ASP A 1 84 ? 5.986 3.133 -23.512 1.00 96.50 84 ASP A O 1
ATOM 651 N N . LYS A 1 85 ? 6.152 4.866 -24.926 1.00 97.56 85 LYS A N 1
ATOM 652 C CA . LYS A 1 85 ? 5.346 5.775 -24.103 1.00 97.56 85 LYS A CA 1
ATOM 653 C C . LYS A 1 85 ? 3.908 5.275 -23.952 1.00 97.56 85 LYS A C 1
ATOM 655 O O . LYS A 1 85 ? 3.359 5.344 -22.851 1.00 97.56 85 LYS A O 1
ATOM 660 N N . ALA A 1 86 ? 3.308 4.757 -25.024 1.00 97.88 86 ALA A N 1
ATOM 661 C CA . ALA A 1 86 ? 1.976 4.165 -24.983 1.00 97.88 86 ALA A CA 1
ATOM 662 C C . ALA A 1 86 ? 1.948 2.920 -24.083 1.00 97.88 86 ALA A C 1
ATOM 664 O O . ALA A 1 86 ? 1.124 2.858 -23.173 1.00 97.88 86 ALA A O 1
ATOM 665 N N . LYS A 1 87 ? 2.897 1.989 -24.250 1.00 97.81 87 LYS A N 1
ATOM 666 C CA . LYS A 1 87 ? 3.035 0.793 -23.397 1.00 97.81 87 LYS A CA 1
ATOM 667 C C . LYS A 1 87 ? 3.191 1.159 -21.922 1.00 97.81 87 LYS A C 1
ATOM 669 O O . LYS A 1 87 ? 2.488 0.620 -21.074 1.00 97.81 87 LYS A O 1
ATOM 674 N N . MET A 1 88 ? 4.056 2.126 -21.616 1.00 97.94 88 MET A N 1
ATOM 675 C CA . MET A 1 88 ? 4.266 2.595 -20.246 1.00 97.94 88 MET A CA 1
ATOM 676 C C . MET A 1 88 ? 2.997 3.217 -19.652 1.00 97.94 88 MET A C 1
ATOM 678 O O . MET A 1 88 ? 2.710 3.016 -18.473 1.00 97.94 88 MET A O 1
ATOM 682 N N . LYS A 1 89 ? 2.222 3.964 -20.450 1.00 98.38 89 LYS A N 1
ATOM 683 C CA . LYS A 1 89 ? 0.935 4.513 -20.007 1.00 98.38 89 LYS A CA 1
ATOM 684 C C . LYS A 1 89 ? -0.053 3.393 -19.674 1.00 98.38 89 LYS A C 1
ATOM 686 O O . LYS A 1 89 ? -0.651 3.444 -18.606 1.00 98.38 89 LYS A O 1
ATOM 691 N N . GLN A 1 90 ? -0.168 2.378 -20.530 1.00 98.19 90 GLN A N 1
ATOM 692 C CA . GLN A 1 90 ? -1.051 1.233 -20.279 1.00 98.19 90 GLN A CA 1
ATOM 693 C C . GLN A 1 90 ? -0.639 0.456 -19.023 1.00 98.19 90 GLN A C 1
ATOM 695 O O . GLN A 1 90 ? -1.473 0.190 -18.165 1.00 98.19 90 GLN A O 1
ATOM 700 N N . ALA A 1 91 ? 0.657 0.187 -18.843 1.00 98.31 91 ALA A N 1
ATOM 701 C CA . ALA A 1 91 ? 1.162 -0.482 -17.644 1.00 98.31 91 ALA A CA 1
ATOM 702 C C . ALA A 1 91 ? 0.835 0.293 -16.353 1.00 98.31 91 ALA A C 1
ATOM 704 O O . ALA A 1 91 ? 0.457 -0.305 -15.347 1.00 98.31 91 ALA A O 1
ATOM 705 N N . LYS A 1 92 ? 0.934 1.630 -16.381 1.00 98.38 92 LYS A N 1
ATOM 706 C CA . LYS A 1 92 ? 0.577 2.482 -15.235 1.00 98.38 92 LYS A CA 1
ATOM 707 C C . LYS A 1 92 ? -0.915 2.441 -14.915 1.00 98.38 92 LYS A C 1
ATOM 709 O O . LYS A 1 92 ? -1.253 2.390 -13.737 1.00 98.38 92 LYS A O 1
ATOM 714 N N . LEU A 1 93 ? -1.777 2.451 -15.933 1.00 98.38 93 LEU A N 1
ATOM 715 C CA . LEU A 1 93 ? -3.227 2.338 -15.744 1.00 98.38 93 LEU A CA 1
ATOM 716 C C . LEU A 1 93 ? -3.580 0.998 -15.093 1.00 98.38 93 LEU A C 1
ATOM 718 O O . LEU A 1 93 ? -4.212 0.980 -14.044 1.00 98.38 93 LEU A O 1
ATOM 722 N N . LEU A 1 94 ? -3.042 -0.107 -15.616 1.00 98.50 94 LEU A N 1
ATOM 723 C CA . LEU A 1 94 ? -3.235 -1.435 -15.027 1.00 98.50 94 LEU A CA 1
ATOM 724 C C . LEU A 1 94 ? -2.736 -1.502 -13.575 1.00 98.50 94 LEU A C 1
ATOM 726 O O . LEU A 1 94 ? -3.404 -2.049 -12.699 1.00 98.50 94 LEU A O 1
ATOM 730 N N . GLN A 1 95 ? -1.577 -0.907 -13.282 1.00 98.25 95 GLN A N 1
ATOM 731 C CA . GLN A 1 95 ? -1.059 -0.837 -11.915 1.00 98.25 95 GLN A CA 1
ATOM 732 C C . GLN A 1 95 ? -1.986 -0.036 -10.984 1.00 98.25 95 GLN A C 1
ATOM 734 O O . GLN A 1 95 ? -2.153 -0.407 -9.819 1.00 98.25 95 GLN A O 1
ATOM 739 N N . GLN A 1 96 ? -2.560 1.069 -11.468 1.00 98.25 96 GLN A N 1
ATOM 740 C CA . GLN A 1 96 ? -3.521 1.876 -10.713 1.00 98.25 96 GLN A CA 1
ATOM 741 C C . GLN A 1 96 ? -4.797 1.082 -10.428 1.00 98.25 96 GLN A C 1
ATOM 743 O O . GLN A 1 96 ? -5.176 0.981 -9.264 1.00 98.25 96 GLN A O 1
ATOM 748 N N . GLU A 1 97 ? -5.368 0.421 -11.435 1.00 98.19 97 GLU A N 1
ATOM 749 C CA . GLU A 1 97 ? -6.557 -0.426 -11.284 1.00 98.19 97 GLU A CA 1
ATOM 750 C C . GLU A 1 97 ? -6.351 -1.543 -10.248 1.00 98.19 97 GLU A C 1
ATOM 752 O O . GLU A 1 97 ? -7.216 -1.790 -9.404 1.00 98.19 97 GLU A O 1
ATOM 757 N N . ILE A 1 98 ? -5.185 -2.200 -10.258 1.00 98.50 98 ILE A N 1
ATOM 758 C CA . ILE A 1 98 ? -4.844 -3.234 -9.268 1.00 98.50 98 ILE A CA 1
ATOM 759 C C . ILE A 1 98 ? -4.784 -2.634 -7.859 1.00 98.50 98 ILE A C 1
ATOM 761 O O . ILE A 1 98 ? -5.332 -3.210 -6.915 1.00 98.50 98 ILE A O 1
ATOM 765 N N . ARG A 1 99 ? -4.138 -1.473 -7.699 1.00 98.31 99 ARG A N 1
ATOM 766 C CA . ARG A 1 99 ? -4.014 -0.804 -6.396 1.00 98.31 99 ARG A CA 1
ATOM 767 C C . ARG A 1 99 ? -5.378 -0.377 -5.857 1.00 98.31 99 ARG A C 1
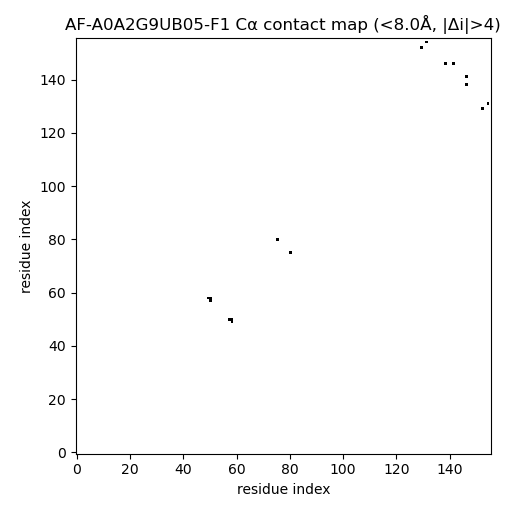ATOM 769 O O . ARG A 1 99 ? -5.651 -0.585 -4.678 1.00 98.31 99 ARG A O 1
ATOM 776 N N . GLU A 1 100 ? -6.221 0.197 -6.706 1.00 98.19 100 GLU A N 1
ATOM 777 C CA . GLU A 1 100 ? -7.569 0.639 -6.346 1.00 98.19 100 GLU A CA 1
ATOM 778 C C . GLU A 1 100 ? -8.452 -0.539 -5.938 1.00 98.19 100 GLU A C 1
ATOM 780 O O . GLU A 1 100 ? -9.107 -0.480 -4.898 1.00 98.19 100 GLU A O 1
ATOM 785 N N . ARG A 1 101 ? -8.394 -1.655 -6.678 1.00 97.81 101 ARG A N 1
ATOM 786 C CA . ARG A 1 101 ? -9.110 -2.888 -6.322 1.00 97.81 101 ARG A CA 1
ATOM 787 C C . ARG A 1 101 ? -8.701 -3.409 -4.945 1.00 97.81 101 ARG A C 1
ATOM 789 O O . ARG A 1 101 ? -9.563 -3.700 -4.120 1.00 97.81 101 ARG A O 1
ATOM 796 N N . GLN A 1 102 ? -7.398 -3.480 -4.675 1.00 98.44 102 GLN A N 1
ATOM 797 C CA . GLN A 1 102 ? -6.885 -3.917 -3.373 1.00 98.44 102 GLN A CA 1
ATOM 798 C C . GLN A 1 102 ? -7.270 -2.960 -2.240 1.00 98.44 102 GLN A C 1
ATOM 800 O O . GLN A 1 102 ? -7.527 -3.399 -1.118 1.00 98.44 102 GLN A O 1
ATOM 805 N N . LEU A 1 103 ? -7.279 -1.651 -2.503 1.00 98.31 103 LEU A N 1
ATOM 806 C CA . LEU A 1 103 ? -7.672 -0.654 -1.513 1.00 98.31 103 LEU A CA 1
ATOM 807 C C . LEU A 1 103 ? -9.1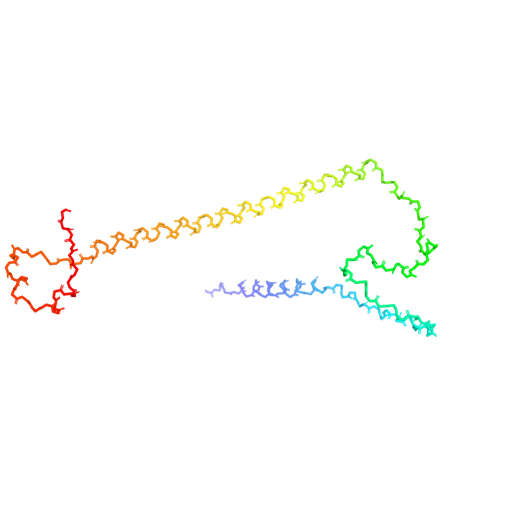56 -0.785 -1.165 1.00 98.31 103 LEU A C 1
ATOM 809 O O . LEU A 1 103 ? -9.488 -0.821 0.019 1.00 98.31 103 LEU A O 1
ATOM 813 N N . LYS A 1 104 ? -10.013 -0.929 -2.179 1.00 98.25 104 LYS A N 1
ATOM 814 C CA . LYS A 1 104 ? -11.455 -1.118 -2.010 1.00 98.25 104 LYS A CA 1
ATOM 815 C C . LYS A 1 104 ? -11.763 -2.368 -1.185 1.00 98.25 104 LYS A C 1
ATOM 817 O O . LYS A 1 104 ? -12.456 -2.276 -0.180 1.00 98.25 104 LYS A O 1
ATOM 822 N N . GLU A 1 105 ? -11.144 -3.502 -1.513 1.00 98.00 105 GLU A N 1
ATOM 823 C CA . GLU A 1 105 ? -11.319 -4.749 -0.753 1.00 98.00 105 GLU A CA 1
ATOM 824 C C . GLU A 1 105 ? -10.886 -4.602 0.721 1.00 98.00 105 GLU A C 1
ATOM 826 O O . GLU A 1 105 ? -11.532 -5.107 1.644 1.00 98.00 105 GLU A O 1
ATOM 831 N N . LYS A 1 106 ? -9.783 -3.885 0.979 1.00 98.25 106 LYS A N 1
ATOM 832 C CA . LYS A 1 106 ? -9.328 -3.607 2.350 1.00 98.25 106 LYS A CA 1
ATOM 833 C C . LYS A 1 106 ? -10.305 -2.706 3.102 1.00 98.25 106 LYS A C 1
ATOM 835 O O . LYS A 1 106 ? -10.553 -2.965 4.278 1.00 98.25 106 LYS A O 1
ATOM 840 N N . GLN A 1 107 ? -10.832 -1.672 2.452 1.00 97.69 107 GLN A N 1
ATOM 841 C CA . GLN A 1 107 ? -11.811 -0.757 3.041 1.00 97.69 107 GLN A CA 1
ATOM 842 C C . GLN A 1 107 ? -13.104 -1.494 3.392 1.00 97.69 107 GLN A C 1
ATOM 844 O O . GLN A 1 107 ? -13.503 -1.458 4.553 1.00 97.69 107 GLN A O 1
ATOM 849 N N . GLU A 1 108 ? -13.658 -2.274 2.464 1.00 97.62 108 GLU A N 1
ATOM 850 C CA . GLU A 1 108 ? -14.854 -3.098 2.689 1.00 97.62 108 GLU A CA 1
ATOM 851 C C . GLU A 1 108 ? -14.655 -4.075 3.859 1.00 97.62 108 GLU A C 1
ATOM 853 O O . GLU A 1 108 ? -15.504 -4.199 4.742 1.00 97.62 108 GLU A O 1
ATOM 858 N N . ARG A 1 109 ? -13.484 -4.723 3.945 1.00 97.88 109 ARG A N 1
ATOM 859 C CA . ARG A 1 109 ? -13.148 -5.607 5.073 1.00 97.88 109 ARG A CA 1
ATOM 860 C C . ARG A 1 109 ? -13.101 -4.858 6.407 1.00 97.88 109 ARG A C 1
ATOM 862 O O . ARG A 1 109 ? -13.508 -5.411 7.430 1.00 97.88 109 ARG A O 1
ATOM 869 N N . ILE A 1 110 ? -12.558 -3.642 6.425 1.00 97.88 110 ILE A N 1
ATOM 870 C CA . ILE A 1 110 ? -12.485 -2.809 7.632 1.00 97.88 110 ILE A CA 1
ATOM 871 C C . ILE A 1 110 ? -13.884 -2.343 8.038 1.00 97.88 110 ILE A C 1
ATOM 873 O O . ILE A 1 110 ? -14.221 -2.411 9.217 1.00 97.88 110 ILE A O 1
ATOM 877 N N . GLU A 1 111 ? -14.695 -1.895 7.087 1.00 97.69 111 GLU A N 1
ATOM 878 C CA . GLU A 1 111 ? -16.070 -1.448 7.317 1.00 97.69 111 GLU A CA 1
ATOM 879 C C . GLU A 1 111 ? -16.935 -2.580 7.860 1.00 97.69 111 GLU A C 1
ATOM 881 O O . GLU A 1 111 ? -17.547 -2.417 8.914 1.00 97.69 111 GLU A O 1
ATOM 886 N N . HIS A 1 112 ? -16.868 -3.763 7.244 1.00 97.81 112 HIS A N 1
ATOM 887 C CA . HIS A 1 112 ? -17.562 -4.947 7.738 1.00 97.81 112 HIS A CA 1
ATOM 888 C C . HIS A 1 112 ? -17.120 -5.310 9.163 1.00 97.81 112 HIS A C 1
ATOM 890 O O . HIS A 1 112 ? -17.951 -5.582 10.024 1.00 97.81 112 HIS A O 1
ATOM 896 N N . LYS A 1 113 ? -15.815 -5.270 9.471 1.00 97.44 113 LYS A N 1
ATOM 897 C CA . LYS A 1 113 ? -15.331 -5.513 10.844 1.00 97.44 113 LYS A CA 1
ATOM 898 C C . LYS A 1 113 ? -15.868 -4.485 11.840 1.00 97.44 113 LYS A C 1
ATOM 900 O O . LYS A 1 113 ? -16.311 -4.878 12.914 1.00 97.44 113 LYS A O 1
ATOM 905 N N . LYS A 1 114 ? -15.860 -3.198 11.481 1.00 97.56 114 LYS A N 1
ATOM 906 C CA . LYS A 1 114 ? -16.399 -2.119 12.322 1.00 97.56 114 LYS A CA 1
ATOM 907 C C . LYS A 1 114 ? -17.895 -2.294 12.566 1.00 97.56 114 LYS A C 1
ATOM 909 O O . LYS A 1 114 ? -18.360 -2.065 13.676 1.00 97.56 114 LYS A O 1
ATOM 914 N N . GLU A 1 115 ? -18.654 -2.697 11.554 1.00 96.94 115 GLU A N 1
ATOM 915 C CA . GLU A 1 115 ? -20.083 -2.979 11.692 1.00 96.94 115 GLU A CA 1
ATOM 916 C C . GLU A 1 115 ? -20.332 -4.185 12.608 1.00 96.94 115 GLU A C 1
ATOM 918 O O . GLU A 1 115 ? -21.147 -4.109 13.527 1.00 96.94 115 GLU A O 1
ATOM 923 N N . GLN A 1 116 ? -19.579 -5.271 12.422 1.00 96.56 116 GLN A N 1
ATOM 924 C CA . GLN A 1 116 ? -19.650 -6.454 13.280 1.00 96.56 116 GLN A CA 1
ATOM 925 C C . GLN A 1 116 ? -19.317 -6.132 14.740 1.00 96.56 116 GLN A C 1
ATOM 927 O O . GLN A 1 116 ? -19.991 -6.621 15.644 1.00 96.56 116 GLN A O 1
ATOM 932 N N . GLU A 1 117 ? -18.300 -5.305 14.975 1.00 96.06 117 GLU A N 1
ATOM 933 C CA . GLU A 1 117 ? -17.912 -4.844 16.307 1.00 96.06 117 GLU A CA 1
ATOM 934 C C . GLU A 1 117 ? -19.004 -3.975 16.938 1.00 96.06 117 GLU A C 1
ATOM 936 O O . GLU A 1 117 ? -19.406 -4.237 18.068 1.00 96.06 117 GLU A O 1
ATOM 941 N N . LYS A 1 118 ? -19.576 -3.021 16.192 1.00 95.88 118 LYS A N 1
ATOM 942 C CA . LYS A 1 118 ? -20.723 -2.224 16.659 1.00 95.88 118 LYS A CA 1
ATOM 943 C C . LYS A 1 118 ? -21.912 -3.103 17.035 1.00 95.88 118 LYS A C 1
ATOM 945 O O . LYS A 1 118 ? -22.479 -2.936 18.110 1.00 95.88 118 LYS A O 1
ATOM 950 N N . ARG A 1 119 ? -22.252 -4.076 16.184 1.00 94.50 119 ARG A N 1
ATOM 951 C CA . ARG A 1 119 ? -23.337 -5.028 16.444 1.00 94.50 119 ARG A CA 1
ATOM 952 C C . ARG A 1 119 ? -23.046 -5.894 17.667 1.00 94.50 119 ARG A C 1
ATOM 954 O O . ARG A 1 119 ? -23.955 -6.177 18.438 1.00 94.50 119 ARG A O 1
ATOM 961 N N . ARG A 1 120 ? -21.790 -6.306 17.863 1.00 94.50 120 ARG A N 1
ATOM 962 C CA . ARG A 1 120 ? -21.368 -7.049 19.054 1.00 94.50 120 ARG A CA 1
ATOM 963 C C . ARG A 1 120 ? -21.533 -6.203 20.314 1.00 94.50 120 ARG A C 1
ATOM 965 O O . ARG A 1 120 ? -22.166 -6.683 21.240 1.00 94.50 120 ARG A O 1
ATOM 972 N N . LEU A 1 121 ? -21.059 -4.957 20.319 1.00 91.38 121 LEU A N 1
ATOM 973 C CA . LEU A 1 121 ? -21.201 -4.040 21.456 1.00 91.38 121 LEU A CA 1
ATOM 974 C C . LEU A 1 121 ? -22.673 -3.755 21.786 1.00 91.38 121 LEU A C 1
ATOM 976 O O . LEU A 1 121 ? -23.057 -3.706 22.952 1.00 91.38 121 LEU A O 1
ATOM 980 N N . GLU A 1 122 ? -23.521 -3.594 20.769 1.00 90.00 122 GLU A N 1
ATOM 981 C CA . GLU A 1 122 ? -24.959 -3.404 20.970 1.00 90.00 122 GLU A CA 1
ATOM 982 C C . GLU A 1 122 ? -25.634 -4.673 21.508 1.00 90.00 122 GLU A C 1
ATOM 984 O O . GLU A 1 122 ? -26.464 -4.589 22.411 1.00 90.00 122 GLU A O 1
ATOM 989 N N . ASN A 1 123 ? -25.255 -5.850 21.003 1.00 89.38 123 ASN A N 1
ATOM 990 C CA . ASN A 1 123 ? -25.748 -7.131 21.504 1.00 89.38 123 ASN A CA 1
ATOM 991 C C . ASN A 1 123 ? -25.260 -7.423 22.925 1.00 89.38 123 ASN A C 1
ATOM 993 O O . ASN A 1 123 ? -26.030 -7.951 23.714 1.00 89.38 123 ASN A O 1
ATOM 997 N N . GLU A 1 124 ? -24.022 -7.069 23.267 1.00 86.81 124 GLU A N 1
ATOM 998 C CA . GLU A 1 124 ? -23.497 -7.150 24.633 1.00 86.81 124 GLU A CA 1
ATOM 999 C C . GLU A 1 124 ? -24.295 -6.231 25.561 1.00 86.81 124 GLU A C 1
ATOM 1001 O O . GLU A 1 124 ? -24.753 -6.678 26.607 1.00 86.81 124 GLU A O 1
ATOM 1006 N N . ARG A 1 125 ? -24.569 -4.986 25.139 1.00 85.19 125 ARG A N 1
ATOM 1007 C CA . ARG A 1 125 ? -25.410 -4.048 25.899 1.00 85.19 125 ARG A CA 1
ATOM 1008 C C . ARG A 1 125 ? -26.852 -4.543 26.064 1.00 85.19 125 ARG A C 1
ATOM 1010 O O . ARG A 1 125 ? -27.427 -4.373 27.131 1.00 85.19 125 ARG A O 1
ATOM 1017 N N . LYS A 1 126 ? -27.451 -5.137 25.025 1.00 82.50 126 LYS A N 1
ATOM 1018 C CA . LYS A 1 126 ? -28.821 -5.691 25.067 1.00 82.50 126 LYS A CA 1
ATOM 1019 C C . LYS A 1 126 ? -28.903 -7.015 25.830 1.00 82.50 126 LYS A C 1
ATOM 1021 O O . LYS A 1 126 ? -29.923 -7.298 26.448 1.00 82.50 126 LYS A O 1
ATOM 1026 N N . GLY A 1 127 ? -27.857 -7.832 25.746 1.00 80.94 127 GLY A N 1
ATOM 1027 C CA . GLY A 1 127 ? -27.735 -9.129 26.408 1.00 80.94 127 GLY A CA 1
ATOM 1028 C C . GLY A 1 127 ? -27.301 -9.029 27.868 1.00 80.94 127 GLY A C 1
ATOM 1029 O O . GLY A 1 127 ? -27.291 -10.041 28.567 1.00 80.94 127 GLY A O 1
ATOM 1030 N N . GLU A 1 128 ? -26.957 -7.831 28.344 1.00 80.81 128 GLU A N 1
ATOM 1031 C CA . GLU A 1 128 ? -26.650 -7.580 29.744 1.00 80.81 128 GLU A CA 1
ATOM 1032 C C . GLU A 1 128 ? -27.915 -7.751 30.602 1.00 80.81 128 GLU A C 1
ATOM 1034 O O . GLU A 1 128 ? -28.767 -6.868 30.710 1.00 80.81 128 GLU A O 1
ATOM 1039 N N . VAL A 1 129 ? -28.054 -8.930 31.217 1.00 78.88 129 VAL A N 1
ATOM 1040 C CA . VAL A 1 129 ? -29.155 -9.234 32.137 1.00 78.88 129 VAL A CA 1
ATOM 1041 C C . VAL A 1 129 ? -28.892 -8.540 33.472 1.00 78.88 129 VAL A C 1
ATOM 1043 O O . VAL A 1 129 ? -28.210 -9.061 34.356 1.00 78.88 129 VAL A O 1
ATOM 1046 N N . VAL A 1 130 ? -29.441 -7.337 33.615 1.00 82.62 130 VAL A N 1
ATOM 1047 C CA . VAL A 1 130 ? -29.324 -6.520 34.827 1.00 82.62 130 VAL A CA 1
ATOM 1048 C C . VAL A 1 130 ? -30.389 -6.881 35.864 1.00 82.62 130 VAL A C 1
ATOM 1050 O O . VAL A 1 130 ? -31.559 -7.102 35.551 1.00 82.62 130 VAL A O 1
ATOM 1053 N N . GLN A 1 131 ? -30.001 -6.891 37.138 1.00 82.06 131 GLN A N 1
ATOM 1054 C CA . GLN A 1 131 ? -30.945 -6.984 38.252 1.00 82.06 131 GLN A CA 1
ATOM 1055 C C . GLN A 1 131 ? -31.263 -5.577 38.763 1.00 82.06 131 GLN A C 1
ATOM 1057 O O . GLN A 1 131 ? -30.389 -4.894 39.297 1.00 82.06 131 GLN A O 1
ATOM 1062 N N . VAL A 1 132 ? -32.519 -5.141 38.637 1.00 86.19 132 VAL A N 1
ATOM 1063 C CA . VAL A 1 132 ? -32.948 -3.821 39.126 1.00 86.19 132 VAL A CA 1
ATOM 1064 C C . VAL A 1 132 ? -32.965 -3.806 40.659 1.00 86.19 132 VAL A C 1
ATOM 1066 O O . VAL A 1 132 ? -33.820 -4.421 41.304 1.00 86.19 132 VAL A O 1
ATOM 1069 N N . ILE A 1 133 ? -32.031 -3.073 41.269 1.00 84.75 133 ILE A N 1
ATOM 1070 C CA . ILE A 1 133 ? -31.944 -2.936 42.728 1.00 84.75 133 ILE A CA 1
ATOM 1071 C C . ILE A 1 133 ? -32.853 -1.795 43.192 1.00 84.75 133 ILE A C 1
ATOM 1073 O O . ILE A 1 133 ? -32.474 -0.630 43.178 1.00 84.75 133 ILE A O 1
ATOM 1077 N N . LYS A 1 134 ? -34.046 -2.141 43.683 1.00 85.75 134 LYS A N 1
ATOM 1078 C CA . LYS A 1 134 ? -35.025 -1.159 44.189 1.00 85.75 134 LYS A CA 1
ATOM 1079 C C . LYS A 1 134 ? -34.641 -0.519 45.534 1.00 85.75 134 LYS A C 1
ATOM 1081 O O . LYS A 1 134 ? -35.073 0.585 45.831 1.00 85.75 134 LYS A O 1
ATOM 1086 N N . ASN A 1 135 ? -33.854 -1.205 46.371 1.00 90.44 135 ASN A N 1
ATOM 1087 C CA . ASN A 1 135 ? -33.456 -0.715 47.698 1.00 90.44 135 ASN A CA 1
ATOM 1088 C C . ASN A 1 135 ? -31.929 -0.736 47.866 1.00 90.44 135 ASN A C 1
ATOM 1090 O O . ASN A 1 135 ? -31.311 -1.797 47.987 1.00 90.44 135 ASN A O 1
ATOM 1094 N N . THR A 1 136 ? -31.334 0.452 47.942 1.00 86.06 136 THR A N 1
ATOM 1095 C CA . THR A 1 136 ? -29.883 0.672 48.026 1.00 86.06 136 THR A CA 1
ATOM 1096 C C . THR A 1 136 ? -29.284 0.344 49.396 1.00 86.06 136 THR A C 1
ATOM 1098 O O . THR A 1 136 ? -28.088 0.059 49.495 1.00 86.06 136 THR A O 1
ATOM 1101 N N . ALA A 1 137 ? -30.092 0.290 50.461 1.00 89.31 137 ALA A N 1
ATOM 1102 C CA . ALA A 1 137 ? -29.621 -0.082 51.795 1.00 89.31 137 ALA A CA 1
ATOM 1103 C C . ALA A 1 137 ? -29.114 -1.534 51.843 1.00 89.31 137 ALA A C 1
ATOM 1105 O O . ALA A 1 137 ? -28.254 -1.859 52.660 1.00 89.31 137 ALA A O 1
ATOM 1106 N N . LYS A 1 138 ? -29.588 -2.403 50.937 1.00 84.56 138 LYS A N 1
ATOM 1107 C CA . LYS A 1 138 ? -29.115 -3.791 50.826 1.00 84.56 138 LYS A CA 1
ATOM 1108 C C . LYS A 1 138 ? -27.658 -3.885 50.356 1.00 84.56 138 LYS A C 1
ATOM 1110 O O . LYS A 1 138 ? -26.917 -4.707 50.884 1.00 84.56 138 LYS A O 1
ATOM 1115 N N . LEU A 1 139 ? -27.212 -3.000 49.459 1.00 86.50 139 LEU A N 1
ATOM 1116 C CA . LEU A 1 139 ? -25.809 -2.943 49.020 1.00 86.50 139 LEU A CA 1
ATOM 1117 C C . LEU A 1 139 ? -24.870 -2.551 50.164 1.00 86.50 139 LEU A C 1
ATOM 1119 O O . LEU A 1 139 ? -23.783 -3.102 50.298 1.00 86.50 139 LEU A O 1
ATOM 1123 N N . ARG A 1 140 ? -25.312 -1.642 51.040 1.00 87.38 140 ARG A N 1
ATOM 1124 C CA . ARG A 1 140 ? -24.522 -1.197 52.199 1.00 87.38 140 ARG A CA 1
ATOM 1125 C C . ARG A 1 140 ? -24.311 -2.298 53.242 1.00 87.38 140 ARG A C 1
ATOM 1127 O O . ARG A 1 140 ? -23.365 -2.209 54.016 1.00 87.38 140 ARG A O 1
ATOM 1134 N N . LYS A 1 141 ? -25.170 -3.323 53.253 1.00 89.69 141 LYS A N 1
ATOM 1135 C CA . LYS A 1 141 ? -25.063 -4.492 54.141 1.00 89.69 141 LYS A CA 1
ATOM 1136 C C . LYS A 1 141 ? -24.161 -5.600 53.579 1.00 89.69 141 LYS A C 1
ATOM 1138 O O . LYS A 1 141 ? -23.800 -6.510 54.318 1.00 89.69 141 LYS A O 1
ATOM 1143 N N . ALA A 1 142 ? -23.802 -5.548 52.295 1.00 89.62 142 ALA A N 1
ATOM 1144 C CA . ALA A 1 142 ? -22.976 -6.568 51.653 1.00 89.62 142 ALA A CA 1
ATOM 1145 C C . ALA A 1 142 ? -21.484 -6.419 51.998 1.00 89.62 142 ALA A C 1
ATOM 1147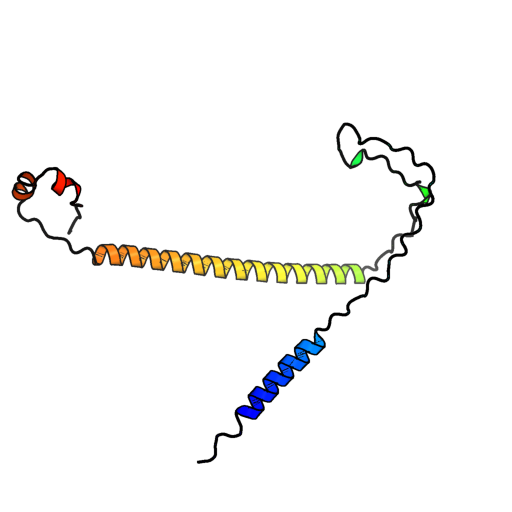 O O . ALA A 1 142 ? -20.991 -5.341 52.342 1.00 89.62 142 ALA A O 1
ATOM 1148 N N . LYS A 1 143 ? -20.721 -7.510 51.860 1.00 94.56 143 LYS A N 1
ATOM 1149 C CA . LYS A 1 143 ? -19.280 -7.505 52.139 1.00 94.56 143 LYS A CA 1
ATOM 1150 C C . LYS A 1 143 ? -18.536 -6.682 51.086 1.00 94.56 143 LYS A C 1
ATOM 1152 O O . LYS A 1 143 ? -18.754 -6.836 49.887 1.00 94.56 143 LYS A O 1
ATOM 1157 N N . LYS A 1 144 ? -17.536 -5.904 51.517 1.00 92.62 144 LYS A N 1
ATOM 1158 C CA . LYS A 1 144 ? -16.720 -5.038 50.637 1.00 92.62 144 LYS A CA 1
ATOM 1159 C C . LYS A 1 144 ? -16.039 -5.783 49.475 1.00 92.62 144 LYS A C 1
ATOM 1161 O O . LYS A 1 144 ? -15.767 -5.179 48.447 1.00 92.62 144 LYS A O 1
ATOM 1166 N N . LYS A 1 145 ? -15.774 -7.092 49.614 1.00 93.81 145 LYS A N 1
ATOM 1167 C CA . LYS A 1 145 ? -15.271 -7.948 48.520 1.00 93.81 145 LYS A CA 1
ATOM 1168 C C . LYS A 1 145 ? -16.327 -8.202 47.433 1.00 93.81 145 LYS A C 1
ATOM 1170 O O . LYS A 1 145 ? -15.979 -8.112 46.267 1.00 93.81 145 LYS A O 1
ATOM 1175 N N . GLN A 1 146 ? -17.585 -8.453 47.801 1.00 89.56 146 GLN A N 1
ATOM 1176 C CA . GLN A 1 146 ? -18.679 -8.677 46.845 1.00 89.56 146 GLN A CA 1
ATOM 1177 C C . GLN A 1 146 ? -19.021 -7.391 46.087 1.00 89.56 146 GLN A C 1
ATOM 1179 O O . GLN A 1 146 ? -19.214 -7.425 44.881 1.00 89.56 146 GLN A O 1
ATOM 1184 N N . LEU A 1 147 ? -18.984 -6.238 46.767 1.00 90.31 147 LEU A N 1
ATOM 1185 C CA . LEU A 1 147 ? -19.201 -4.928 46.139 1.00 90.31 147 LEU A CA 1
ATOM 1186 C C . LEU A 1 147 ? -18.165 -4.575 45.059 1.00 90.31 147 LEU A C 1
ATOM 1188 O O . LEU A 1 147 ? -18.460 -3.752 44.205 1.00 90.31 147 LEU A O 1
ATOM 1192 N N . ARG A 1 148 ? -16.970 -5.182 45.087 1.00 90.81 148 ARG A N 1
ATOM 1193 C CA . ARG A 1 148 ? -15.945 -5.000 44.045 1.00 90.81 148 ARG A CA 1
ATOM 1194 C C . ARG A 1 148 ? -16.205 -5.820 42.779 1.00 90.81 148 ARG A C 1
ATOM 1196 O O . ARG A 1 148 ? -15.590 -5.530 41.766 1.00 90.81 148 ARG A O 1
ATOM 1203 N N . MET A 1 149 ? -17.066 -6.836 42.851 1.00 88.62 149 MET A N 1
ATOM 1204 C CA . MET A 1 149 ? -17.410 -7.712 41.721 1.00 88.62 149 MET A CA 1
ATOM 1205 C C . MET A 1 149 ? -18.678 -7.248 40.989 1.00 88.62 149 MET A C 1
ATOM 1207 O O . MET A 1 149 ? -19.017 -7.805 39.955 1.00 88.62 149 MET A O 1
ATOM 1211 N N . ILE A 1 150 ? -19.404 -6.272 41.545 1.00 87.44 150 ILE A N 1
ATOM 1212 C CA . ILE A 1 150 ? -20.644 -5.746 40.969 1.00 87.44 150 ILE A CA 1
ATOM 1213 C C . ILE A 1 150 ? -20.300 -4.558 40.072 1.00 87.44 150 ILE A C 1
ATOM 1215 O O . ILE A 1 150 ? -19.790 -3.545 40.555 1.00 87.44 150 ILE A O 1
ATOM 1219 N N . GLU A 1 151 ? -20.644 -4.657 38.793 1.00 86.88 151 GLU A N 1
ATOM 1220 C CA . GLU A 1 151 ? -20.657 -3.525 37.869 1.00 86.88 151 GLU A CA 1
ATOM 1221 C C . GLU A 1 151 ? -22.018 -2.825 37.928 1.00 86.88 151 GLU A C 1
ATOM 1223 O O . GLU A 1 151 ? -23.063 -3.466 38.049 1.00 86.88 151 GLU A O 1
ATOM 1228 N N . LYS A 1 152 ? -22.018 -1.490 37.894 1.00 86.06 152 LYS A N 1
ATOM 1229 C CA . LYS A 1 152 ? -23.250 -0.696 37.861 1.00 86.06 152 LYS A CA 1
ATOM 1230 C C . LYS A 1 152 ? -23.546 -0.303 36.423 1.00 86.06 152 LYS A C 1
ATOM 1232 O O . LYS A 1 152 ? -22.654 0.181 35.732 1.00 86.06 152 LYS A O 1
ATOM 1237 N N . ARG A 1 153 ? -24.797 -0.476 36.011 1.00 84.44 153 ARG A N 1
ATOM 1238 C CA . ARG A 1 153 ? -25.294 -0.127 34.681 1.00 84.44 153 ARG A CA 1
ATOM 1239 C C . ARG A 1 153 ? -26.569 0.680 34.822 1.00 84.44 153 ARG A C 1
ATOM 1241 O O . ARG A 1 153 ? -27.380 0.386 35.702 1.00 84.44 153 ARG A O 1
ATOM 1248 N N . ASP A 1 154 ? -26.729 1.673 33.961 1.00 79.81 154 ASP A N 1
ATOM 1249 C CA . ASP A 1 154 ? -27.929 2.497 33.929 1.00 79.81 154 ASP A CA 1
ATOM 1250 C C . ASP A 1 154 ? -29.017 1.788 33.119 1.00 79.81 154 ASP A C 1
ATOM 1252 O O . ASP A 1 154 ? -28.777 1.322 32.005 1.00 79.81 154 ASP A O 1
ATOM 1256 N N . THR A 1 155 ? -30.215 1.697 33.692 1.00 71.75 155 THR A N 1
ATOM 1257 C CA . THR A 1 155 ? -31.391 1.053 33.084 1.00 71.75 155 THR A CA 1
ATOM 1258 C C . THR A 1 155 ? -32.424 2.072 32.591 1.00 71.75 155 THR A C 1
ATOM 1260 O O . THR A 1 155 ? -33.613 1.758 32.587 1.00 71.75 155 THR A O 1
ATOM 1263 N N . ASN A 1 156 ? -31.986 3.296 32.271 1.00 64.25 156 ASN A N 1
ATOM 1264 C CA . ASN A 1 156 ? -32.846 4.367 31.747 1.00 64.25 156 ASN A CA 1
ATOM 1265 C C . ASN A 1 156 ? -33.221 4.138 30.283 1.00 64.25 156 ASN A C 1
ATOM 1267 O O . ASN A 1 156 ? -32.332 3.712 29.509 1.00 64.25 156 ASN A O 1
#

Sequence (156 aa):
MKSGENCGKSLQSIAANIRKLAQTMEVDNCEDAPVNDAEDSETTAEVKGMPKSGRWWKETRNARHSAVIKVKPLKSSWEKKMADKAKMKQAKLLQQEIRERQLKEKQERIEHKKEQEKRRLENERKGEVVQVIKNTAKLRKAKKKQLRMIEKRDTN

Solvent-accessible surface area (backbone atoms only — not comparable to full-atom values): 10267 Å² total; per-residue (Å²): 143,88,87,73,80,71,61,62,59,53,53,52,48,50,56,48,50,53,52,52,53,56,62,72,61,66,66,85,73,72,73,74,65,79,73,74,75,71,76,76,72,86,65,90,69,81,84,75,78,82,57,95,79,74,50,78,91,65,59,81,78,85,69,58,81,81,74,58,79,84,67,79,80,83,79,74,53,70,66,57,54,50,51,51,51,50,50,52,50,52,54,52,50,55,52,48,54,52,51,53,52,55,50,51,54,51,48,53,54,49,51,52,49,53,50,54,50,52,51,47,54,51,47,51,64,70,65,54,85,75,79,88,78,89,60,70,70,60,64,76,73,51,56,75,71,60,62,72,73,58,83,89,79,86,89,124

Secondary structure (DSSP, 8-state):
----TTHHHHHHHHHHHHHHHHHTT----------------------PPPPTT--GGGS---S-GGGS--PPP----HHHHHHHHHHHHHHHHHHHHHHHHHHHHHHHHHHHHHHHHHHHHHHHHHH------S-THHHHTS-HHHHTTPPP----